Protein AF-A0A2V6K8R8-F1 (afdb_monomer_lite)

Radius of gyration: 19.53 Å; chains: 1; bounding box: 57×40×38 Å

Sequence (143 aa):
MRKVNTTKMAELTWSSPKGKFIGAGKEISEALGRKPESTDLNERQILTFRVTDQSGVSCLGGWKDVWRKFVVVEGHVPSGPPIYQVEGRALQINLSGDMCDAYDIIDGVLTGTEFRRERRIFGLGGGEVVGTVRGSLCSDERI

Foldseek 3Di:
DDDDDQVPFDKDWDADPVRPDIDIGGPVVVVVPDDPPDPPPVPPWDWDWDFDQAFFAALDDDPPRGWGFTDTPDTDLPADTKTWDDDDQKIKIWSHGHDNFWTWIWIFGDDPFKTKTWTKIAGPVGIDTPGMDIDGDDPDPPD

pLDDT: mean 84.02, std 11.05, range [41.5, 94.62]

Structure (mmCIF, N/CA/C/O backbone):
data_AF-A0A2V6K8R8-F1
#
_entry.id   AF-A0A2V6K8R8-F1
#
loop_
_atom_site.group_PDB
_atom_site.id
_atom_site.type_symbol
_atom_site.label_atom_id
_atom_site.label_alt_id
_atom_site.label_comp_id
_atom_site.label_asym_id
_atom_site.label_entity_id
_atom_site.label_seq_id
_atom_site.pdbx_PDB_ins_code
_atom_site.Cartn_x
_atom_site.Cartn_y
_atom_site.Cartn_z
_atom_site.occupancy
_atom_site.B_iso_or_equiv
_atom_site.auth_seq_id
_atom_site.auth_comp_id
_atom_site.auth_asym_id
_atom_site.auth_atom_id
_atom_site.pdbx_PDB_model_num
ATOM 1 N N . MET A 1 1 ? 5.144 -15.900 -1.834 1.00 58.41 1 MET A N 1
ATOM 2 C CA . MET A 1 1 ? 6.590 -15.592 -1.796 1.00 58.41 1 MET A CA 1
ATOM 3 C C . MET A 1 1 ? 7.347 -16.763 -2.424 1.00 58.41 1 MET A C 1
ATOM 5 O O . MET A 1 1 ? 7.013 -17.895 -2.093 1.00 58.41 1 MET A O 1
ATOM 9 N N . ARG A 1 2 ? 8.266 -16.533 -3.376 1.00 73.94 2 ARG A N 1
ATOM 10 C CA . ARG A 1 2 ? 9.105 -17.605 -3.954 1.00 73.94 2 ARG A CA 1
ATOM 11 C C . ARG A 1 2 ? 10.297 -17.852 -3.024 1.00 73.94 2 ARG A C 1
ATOM 13 O O . ARG A 1 2 ? 10.824 -16.898 -2.469 1.00 73.94 2 ARG A O 1
ATOM 20 N N . LYS A 1 3 ? 10.689 -19.112 -2.831 1.00 81.50 3 LYS A N 1
ATOM 21 C CA . LYS A 1 3 ? 11.885 -19.491 -2.061 1.00 81.50 3 LYS A CA 1
ATOM 22 C C . LYS A 1 3 ? 12.939 -20.023 -3.025 1.00 81.50 3 LYS A C 1
ATOM 24 O O . LYS A 1 3 ? 12.601 -20.814 -3.902 1.00 81.50 3 LYS A O 1
ATOM 29 N N . VAL A 1 4 ? 14.192 -19.614 -2.844 1.00 84.94 4 VAL A N 1
ATOM 30 C CA . VAL A 1 4 ? 15.337 -20.080 -3.641 1.00 84.94 4 VAL A CA 1
ATOM 31 C C . VAL A 1 4 ? 16.408 -20.653 -2.722 1.00 84.94 4 VAL A C 1
ATOM 33 O O . VAL A 1 4 ? 16.613 -20.159 -1.615 1.00 84.94 4 VAL A O 1
ATOM 36 N N . ASN A 1 5 ? 17.080 -21.716 -3.165 1.00 88.50 5 ASN A N 1
ATOM 37 C CA . ASN A 1 5 ? 18.206 -22.297 -2.443 1.00 88.50 5 ASN A CA 1
ATOM 38 C C . ASN A 1 5 ? 19.515 -21.784 -3.054 1.00 88.50 5 ASN A C 1
ATOM 40 O O . ASN A 1 5 ? 19.968 -22.296 -4.078 1.00 88.50 5 ASN A O 1
ATOM 44 N N . THR A 1 6 ? 20.135 -20.803 -2.401 1.00 86.31 6 THR A N 1
ATOM 45 C CA . THR A 1 6 ? 21.354 -20.133 -2.878 1.00 86.31 6 THR A CA 1
ATOM 46 C C . THR A 1 6 ? 22.553 -21.075 -3.004 1.00 86.31 6 THR A C 1
ATOM 48 O O . THR A 1 6 ? 23.421 -20.847 -3.847 1.00 86.31 6 THR A O 1
ATOM 51 N N . THR A 1 7 ? 22.588 -22.184 -2.257 1.00 89.69 7 THR A N 1
ATOM 52 C CA . THR A 1 7 ? 23.659 -23.194 -2.378 1.00 89.69 7 THR A CA 1
ATOM 53 C C . THR A 1 7 ? 23.635 -23.928 -3.717 1.00 89.69 7 THR A C 1
ATOM 55 O O . THR A 1 7 ? 24.684 -24.338 -4.198 1.00 89.69 7 THR A O 1
ATOM 58 N N . LYS A 1 8 ? 22.463 -24.040 -4.357 1.00 90.44 8 LYS A N 1
ATOM 59 C CA . LYS A 1 8 ? 22.287 -24.730 -5.647 1.00 90.44 8 LYS A CA 1
ATOM 60 C C . LYS A 1 8 ? 22.313 -23.789 -6.856 1.00 90.44 8 LYS A C 1
ATOM 62 O O . LYS A 1 8 ? 22.113 -24.239 -7.978 1.00 90.44 8 LYS A O 1
ATOM 67 N N . MET A 1 9 ? 22.513 -22.491 -6.636 1.00 89.12 9 MET A N 1
ATOM 68 C CA . MET A 1 9 ? 22.532 -21.498 -7.710 1.00 89.12 9 MET A CA 1
ATOM 69 C C . MET A 1 9 ? 23.917 -21.392 -8.341 1.00 89.12 9 MET A C 1
ATOM 71 O O . MET A 1 9 ? 24.916 -21.322 -7.619 1.00 89.12 9 MET A O 1
ATOM 75 N N . ALA A 1 10 ? 23.951 -21.330 -9.672 1.00 89.62 10 ALA A N 1
ATOM 76 C CA . ALA A 1 10 ? 25.161 -21.016 -10.417 1.00 89.62 10 ALA A CA 1
ATOM 77 C C . ALA A 1 10 ? 25.625 -19.589 -10.098 1.00 89.62 10 ALA A C 1
ATOM 79 O O . ALA A 1 10 ? 24.809 -18.684 -9.912 1.00 89.62 10 ALA A O 1
ATOM 80 N N . GLU A 1 11 ? 26.938 -19.419 -10.006 1.00 90.56 11 GLU A N 1
ATOM 81 C CA . GLU A 1 11 ? 27.569 -18.116 -9.851 1.00 90.56 11 GLU A CA 1
ATOM 82 C C . GLU A 1 11 ? 27.910 -17.575 -11.239 1.00 90.56 11 GLU A C 1
ATOM 84 O O . GLU A 1 11 ? 28.467 -18.287 -12.076 1.00 90.56 11 GLU A O 1
ATOM 89 N N . LEU A 1 12 ? 27.521 -16.333 -11.495 1.00 89.50 12 LEU A N 1
ATOM 90 C CA . LEU A 1 12 ? 27.797 -15.625 -12.730 1.00 89.50 12 LEU A CA 1
ATOM 91 C C . LEU A 1 12 ? 29.023 -14.754 -12.521 1.00 89.50 12 LEU A C 1
ATOM 93 O O . LEU A 1 12 ? 29.088 -13.952 -11.590 1.00 89.50 12 LEU A O 1
ATOM 97 N N . THR A 1 13 ? 30.007 -14.941 -13.392 1.00 90.19 13 THR A N 1
ATOM 98 C CA . THR A 1 13 ? 31.214 -14.129 -13.419 1.00 90.19 13 THR A CA 1
ATOM 99 C C . THR A 1 13 ? 31.070 -13.040 -14.467 1.00 90.19 13 THR A C 1
ATOM 101 O O . THR A 1 13 ? 30.548 -13.249 -15.562 1.00 90.19 13 THR A O 1
ATOM 104 N N . TRP A 1 14 ? 31.549 -11.854 -14.126 1.00 88.19 14 TRP A N 1
ATOM 105 C CA . TRP A 1 14 ? 31.575 -10.711 -15.016 1.00 88.19 14 TRP A CA 1
ATOM 106 C C . TRP A 1 14 ? 32.932 -10.027 -14.929 1.00 88.19 14 TRP A C 1
ATOM 108 O O . TRP A 1 14 ? 33.537 -9.920 -13.862 1.00 88.19 14 TRP A O 1
ATOM 118 N N . SER A 1 15 ? 33.395 -9.525 -16.067 1.00 92.62 15 SER A N 1
ATOM 119 C CA . SER A 1 15 ? 34.569 -8.671 -16.154 1.00 92.62 15 SER A CA 1
ATOM 120 C C . SER A 1 15 ? 34.208 -7.357 -16.826 1.00 92.62 15 SER A C 1
ATOM 122 O O . SER A 1 15 ? 33.519 -7.343 -17.848 1.00 92.62 15 SER A O 1
ATOM 124 N N . SER A 1 16 ? 34.737 -6.250 -16.304 1.00 89.31 16 SER A N 1
ATOM 125 C CA . SER A 1 16 ? 34.656 -4.954 -16.984 1.00 89.31 16 SER A CA 1
ATOM 126 C C . SER A 1 16 ? 35.208 -5.052 -18.418 1.00 89.31 16 SER A C 1
ATOM 128 O O . SER A 1 16 ? 36.119 -5.847 -18.652 1.00 89.31 16 SER A O 1
ATOM 130 N N . PRO A 1 17 ? 34.760 -4.210 -19.368 1.00 90.62 17 PRO A N 1
ATOM 131 C CA . PRO A 1 17 ? 35.194 -4.293 -20.769 1.00 90.62 17 PRO A CA 1
ATOM 132 C C . PRO A 1 17 ? 36.714 -4.225 -20.986 1.00 90.62 17 PRO A C 1
ATOM 134 O O . PRO A 1 17 ? 37.224 -4.755 -21.965 1.00 90.62 17 PRO A O 1
ATOM 137 N N . LYS A 1 18 ? 37.449 -3.575 -20.071 1.00 91.81 18 LYS A N 1
ATOM 138 C CA . LYS A 1 18 ? 38.922 -3.486 -20.094 1.00 91.81 18 LYS A CA 1
ATOM 139 C C . LYS A 1 18 ? 39.612 -4.473 -19.143 1.00 91.81 18 LYS A C 1
ATOM 141 O O . LYS A 1 18 ? 40.800 -4.331 -18.887 1.00 91.81 18 LYS A O 1
ATOM 146 N N . GLY A 1 19 ? 38.870 -5.404 -18.544 1.00 88.88 19 GLY A N 1
ATOM 147 C CA . GLY A 1 19 ? 39.390 -6.432 -17.637 1.00 88.88 19 GLY A CA 1
ATOM 148 C C . GLY A 1 19 ? 39.936 -5.926 -16.295 1.00 88.88 19 GLY A C 1
ATOM 149 O O . GLY A 1 19 ? 40.431 -6.725 -15.513 1.00 88.88 19 GLY A O 1
ATOM 150 N N . LYS A 1 20 ? 39.841 -4.623 -15.995 1.00 92.50 20 LYS A N 1
ATOM 151 C CA . LYS A 1 20 ? 40.357 -4.032 -14.746 1.00 92.50 20 LYS A CA 1
ATOM 152 C C . LYS A 1 20 ? 39.620 -4.540 -13.502 1.00 92.50 20 LYS A C 1
ATOM 154 O O . LYS A 1 20 ? 40.220 -4.656 -12.440 1.00 92.50 20 LYS A O 1
ATOM 159 N N . PHE A 1 21 ? 38.326 -4.810 -13.641 1.00 89.19 21 PHE A N 1
ATOM 160 C CA . PHE A 1 21 ? 37.472 -5.335 -12.581 1.00 89.19 21 PHE A CA 1
ATOM 161 C C . PHE A 1 21 ? 36.898 -6.688 -12.983 1.00 89.19 21 PHE A C 1
ATOM 163 O O . PHE A 1 21 ? 36.457 -6.849 -14.124 1.00 89.19 21 PHE A O 1
ATOM 170 N N . ILE A 1 22 ? 36.892 -7.618 -12.031 1.00 90.81 22 ILE A N 1
ATOM 171 C CA . ILE A 1 22 ? 36.277 -8.940 -12.130 1.00 90.81 22 ILE A CA 1
ATOM 172 C C . ILE A 1 22 ? 35.389 -9.105 -10.898 1.00 90.81 22 ILE A C 1
ATOM 174 O O . ILE A 1 22 ? 35.803 -8.766 -9.789 1.00 90.81 22 ILE A O 1
ATOM 178 N N . GLY A 1 23 ? 34.171 -9.591 -11.102 1.00 89.12 23 GLY A N 1
ATOM 179 C CA . GLY A 1 23 ? 33.211 -9.893 -10.050 1.00 89.12 23 GLY A CA 1
ATOM 180 C C . GLY A 1 23 ? 32.550 -11.241 -10.298 1.00 89.12 23 GLY A C 1
ATOM 181 O O . GLY A 1 23 ? 32.474 -11.707 -11.435 1.00 89.12 23 GLY A O 1
ATOM 182 N N . ALA A 1 24 ? 32.083 -11.862 -9.224 1.00 91.06 24 ALA A N 1
ATOM 183 C CA . ALA A 1 24 ? 31.290 -13.077 -9.262 1.00 91.06 24 ALA A CA 1
ATOM 184 C C . ALA A 1 24 ? 30.112 -12.907 -8.297 1.00 91.06 24 ALA A C 1
ATOM 186 O O . ALA A 1 24 ? 30.268 -12.306 -7.230 1.00 91.06 24 ALA A O 1
ATOM 187 N N . GLY A 1 25 ? 28.927 -13.355 -8.701 1.00 88.69 25 GLY A N 1
ATOM 188 C CA . GLY A 1 25 ? 27.718 -13.197 -7.905 1.00 88.69 25 GLY A CA 1
ATOM 189 C C . GLY A 1 25 ? 26.637 -14.205 -8.264 1.00 88.69 25 GLY A C 1
ATOM 190 O O . GLY A 1 25 ? 26.628 -14.796 -9.340 1.00 88.69 25 GLY A O 1
ATOM 191 N N . LYS A 1 26 ? 25.706 -14.424 -7.336 1.00 91.31 26 LYS A N 1
ATOM 192 C CA . LYS A 1 26 ? 24.498 -15.221 -7.573 1.00 91.31 26 LYS A CA 1
ATOM 193 C C . LYS A 1 26 ? 23.335 -14.262 -7.797 1.00 91.31 26 LYS A C 1
ATOM 195 O O . LYS A 1 26 ? 23.030 -13.460 -6.919 1.00 91.31 26 LYS A O 1
ATOM 200 N N . GLU A 1 27 ? 22.656 -14.397 -8.927 1.00 88.81 27 GLU A N 1
ATOM 201 C CA . GLU A 1 27 ? 21.520 -13.553 -9.329 1.00 88.81 27 GLU A CA 1
ATOM 202 C C . GLU A 1 27 ? 20.234 -13.954 -8.577 1.00 88.81 27 GLU A C 1
ATOM 204 O O . GLU A 1 27 ? 19.311 -14.584 -9.105 1.00 88.81 27 GLU A O 1
ATOM 209 N N . ILE A 1 28 ? 20.217 -13.684 -7.264 1.00 87.25 28 ILE A N 1
ATOM 210 C CA . ILE A 1 28 ? 19.145 -14.083 -6.333 1.00 87.25 28 ILE A CA 1
ATOM 211 C C . ILE A 1 28 ? 17.821 -13.405 -6.700 1.00 87.25 28 ILE A C 1
ATOM 213 O O . ILE A 1 28 ? 16.767 -14.041 -6.637 1.00 87.25 28 ILE A O 1
ATOM 217 N N . SER A 1 29 ? 17.862 -12.140 -7.109 1.00 81.25 29 SER A N 1
ATOM 218 C CA . SER A 1 29 ? 16.673 -11.351 -7.434 1.00 81.25 29 SER A CA 1
ATOM 219 C C . SER A 1 29 ? 15.925 -11.915 -8.649 1.00 81.25 29 SER A C 1
ATOM 221 O O . SER A 1 29 ? 14.702 -12.065 -8.614 1.00 81.25 29 SER A O 1
ATOM 223 N N . GLU A 1 30 ? 16.647 -12.302 -9.697 1.00 85.50 30 GLU A N 1
ATOM 224 C CA . GLU A 1 30 ? 16.144 -12.930 -10.921 1.00 85.50 30 GLU A CA 1
ATOM 225 C C . GLU A 1 30 ? 15.559 -14.308 -10.617 1.00 85.50 30 GLU A C 1
ATOM 227 O O . GLU A 1 30 ? 14.442 -14.623 -11.032 1.00 85.50 30 GLU A O 1
ATOM 232 N N . ALA A 1 31 ? 16.256 -15.110 -9.805 1.00 84.12 31 ALA A N 1
ATOM 233 C CA . ALA A 1 31 ? 15.754 -16.408 -9.356 1.00 84.12 31 ALA A CA 1
ATOM 234 C C . ALA A 1 31 ? 14.465 -16.281 -8.519 1.00 84.12 31 ALA A C 1
ATOM 236 O O . ALA A 1 31 ? 13.578 -17.139 -8.578 1.00 84.12 31 ALA A O 1
ATOM 237 N N . LEU A 1 32 ? 14.315 -15.183 -7.772 1.00 82.62 32 LEU A N 1
ATOM 238 C CA . LEU A 1 32 ? 13.083 -14.824 -7.064 1.00 82.62 32 LEU A CA 1
ATOM 239 C C . LEU A 1 32 ? 11.995 -14.244 -7.989 1.00 82.62 32 LEU A C 1
ATOM 241 O O . LEU A 1 32 ? 10.840 -14.105 -7.572 1.00 82.62 32 LEU A O 1
ATOM 245 N N . GLY A 1 33 ? 12.310 -14.009 -9.264 1.00 75.75 33 GLY A N 1
ATOM 246 C CA . GLY A 1 33 ? 11.380 -13.609 -10.316 1.00 75.75 33 GLY A CA 1
ATOM 247 C C . GLY A 1 33 ? 11.450 -12.141 -10.727 1.00 75.75 33 GLY A C 1
ATOM 248 O O . GLY A 1 33 ? 10.483 -11.678 -11.331 1.00 75.75 33 GLY A O 1
ATOM 249 N N . ARG A 1 34 ? 12.530 -11.416 -10.397 1.00 77.25 34 ARG A N 1
ATOM 250 C CA . ARG A 1 34 ? 12.832 -10.105 -10.995 1.00 77.25 34 ARG A CA 1
ATOM 251 C C . ARG A 1 34 ? 13.095 -10.288 -12.489 1.00 77.25 34 ARG A C 1
ATOM 253 O O . ARG A 1 34 ? 13.822 -11.202 -12.870 1.00 77.25 34 ARG A O 1
ATOM 260 N N . LYS A 1 35 ? 12.539 -9.413 -13.322 1.00 77.50 35 LYS A N 1
ATOM 261 C CA . LYS A 1 35 ? 12.946 -9.291 -14.724 1.00 77.50 35 LYS A CA 1
ATOM 262 C C . LYS A 1 35 ? 14.133 -8.327 -14.799 1.00 77.50 35 LYS A C 1
ATOM 264 O O . LYS A 1 35 ? 13.969 -7.168 -14.411 1.00 77.50 35 LYS A O 1
ATOM 269 N N . PRO A 1 36 ? 15.333 -8.780 -15.190 1.00 74.00 36 PRO A N 1
ATOM 270 C CA . PRO A 1 36 ? 16.538 -7.974 -15.062 1.00 74.00 36 PRO A CA 1
ATOM 271 C C . PRO A 1 36 ? 16.537 -6.695 -15.899 1.00 74.00 36 PRO A C 1
ATOM 273 O O . PRO A 1 36 ? 17.067 -5.676 -15.455 1.00 74.00 36 PRO A O 1
ATOM 276 N N . GLU A 1 37 ? 15.898 -6.759 -17.061 1.00 79.75 37 GLU A N 1
ATOM 277 C CA . GLU A 1 37 ? 15.715 -5.690 -18.039 1.00 79.75 37 GLU A CA 1
ATOM 278 C C . GLU A 1 37 ? 14.573 -4.725 -17.706 1.00 79.75 37 GLU A C 1
ATOM 280 O O . GLU A 1 37 ? 14.404 -3.710 -18.380 1.00 79.75 37 GLU A O 1
ATOM 285 N N . SER A 1 38 ? 13.773 -5.035 -16.686 1.00 70.69 38 SER A N 1
ATOM 286 C CA . SER A 1 38 ? 12.636 -4.204 -16.332 1.00 70.69 38 SER A CA 1
ATOM 287 C C . SER A 1 38 ? 13.079 -2.951 -15.592 1.00 70.69 38 SER A C 1
ATOM 289 O O . SER A 1 38 ? 13.708 -3.011 -14.533 1.00 70.69 38 SER A O 1
ATOM 291 N N . THR A 1 39 ? 12.710 -1.806 -16.153 1.00 64.75 39 THR A N 1
ATOM 292 C CA . THR A 1 39 ? 12.805 -0.491 -15.511 1.00 64.75 39 THR A CA 1
ATOM 293 C C . THR A 1 39 ? 11.487 -0.083 -14.857 1.00 64.75 39 THR A C 1
ATOM 295 O O . THR A 1 39 ? 11.361 1.047 -14.388 1.00 64.75 39 THR A O 1
ATOM 298 N N . ASP A 1 40 ? 10.484 -0.967 -14.860 1.00 62.09 40 ASP A N 1
ATOM 299 C CA . ASP A 1 40 ? 9.195 -0.698 -14.245 1.00 62.09 40 ASP A CA 1
ATOM 300 C C . ASP A 1 40 ? 9.326 -0.809 -12.723 1.00 62.09 40 ASP A C 1
ATOM 302 O O . ASP A 1 40 ? 9.387 -1.897 -12.146 1.00 62.09 40 ASP A O 1
ATOM 306 N N . LEU A 1 41 ? 9.354 0.349 -12.062 1.00 56.97 41 LEU A N 1
ATOM 307 C CA . LEU A 1 41 ? 9.385 0.454 -10.603 1.00 56.97 41 LEU A CA 1
ATOM 308 C C . LEU A 1 41 ? 8.183 -0.247 -9.941 1.00 56.97 41 LEU A C 1
ATOM 310 O O . LEU A 1 41 ? 8.246 -0.583 -8.757 1.00 56.97 41 LEU A O 1
ATOM 314 N N . ASN A 1 42 ? 7.110 -0.512 -10.692 1.00 59.09 42 ASN A N 1
ATOM 315 C CA . ASN A 1 42 ? 5.915 -1.193 -10.204 1.00 59.09 42 ASN A CA 1
ATOM 316 C C . ASN A 1 42 ? 6.020 -2.729 -10.232 1.00 59.09 42 ASN A C 1
ATOM 318 O O . ASN A 1 42 ? 5.159 -3.396 -9.654 1.00 59.09 42 ASN A O 1
ATOM 322 N N . GLU A 1 43 ? 7.058 -3.329 -10.836 1.00 60.50 43 GLU A N 1
ATOM 323 C CA . GLU A 1 43 ? 7.119 -4.789 -11.040 1.00 60.50 43 GLU A CA 1
ATOM 324 C C . GLU A 1 43 ? 7.345 -5.640 -9.773 1.00 60.50 43 GLU A C 1
ATOM 326 O O . GLU A 1 43 ? 7.290 -6.871 -9.850 1.00 60.50 43 GLU A O 1
ATOM 331 N N . ARG A 1 44 ? 7.506 -5.012 -8.599 1.00 61.44 44 ARG A N 1
ATOM 332 C CA . ARG A 1 44 ? 6.980 -5.446 -7.282 1.00 61.44 44 ARG A CA 1
ATOM 333 C C . ARG A 1 44 ? 7.592 -4.577 -6.197 1.00 61.44 44 ARG A C 1
ATOM 335 O O . ARG A 1 44 ? 8.660 -4.878 -5.668 1.00 61.44 44 ARG A O 1
ATOM 342 N N . GLN A 1 45 ? 6.874 -3.534 -5.823 1.00 72.12 45 GLN A N 1
ATOM 343 C CA . GLN A 1 45 ? 7.204 -2.793 -4.624 1.00 72.12 45 GLN A CA 1
ATOM 344 C C . GLN A 1 45 ? 6.693 -3.554 -3.396 1.00 72.12 45 GLN A C 1
ATOM 346 O O . GLN A 1 45 ? 5.504 -3.861 -3.295 1.00 72.12 45 GLN A O 1
ATOM 351 N N . ILE A 1 46 ? 7.597 -3.891 -2.476 1.00 83.81 46 ILE A N 1
ATOM 352 C CA . ILE A 1 46 ? 7.226 -4.365 -1.141 1.00 83.81 46 ILE A CA 1
ATOM 353 C C . ILE A 1 46 ? 7.141 -3.134 -0.244 1.00 83.81 46 ILE A C 1
ATOM 355 O O . ILE A 1 46 ? 8.060 -2.318 -0.221 1.00 83.81 46 ILE A O 1
ATOM 359 N N . LEU A 1 47 ? 6.020 -3.002 0.463 1.00 87.62 47 LEU A N 1
ATOM 360 C CA . LEU A 1 47 ? 5.819 -1.987 1.487 1.00 87.62 47 LEU A CA 1
ATOM 361 C C . LEU A 1 47 ? 5.619 -2.699 2.819 1.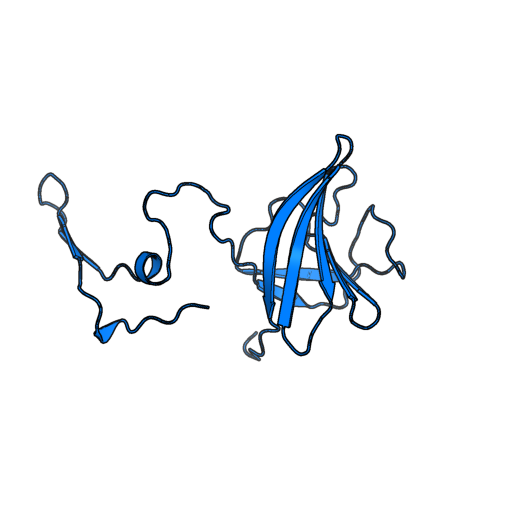00 87.62 47 LEU A C 1
ATOM 363 O O . LEU A 1 47 ? 4.721 -3.536 2.947 1.00 87.62 47 LEU A O 1
ATOM 367 N N . THR A 1 48 ? 6.447 -2.353 3.798 1.00 90.25 48 THR A N 1
ATOM 368 C CA . THR A 1 48 ? 6.309 -2.834 5.172 1.00 90.25 48 THR A CA 1
ATOM 369 C C . THR A 1 48 ? 5.884 -1.663 6.036 1.00 90.25 48 THR A C 1
ATOM 371 O O . THR A 1 48 ? 6.553 -0.629 6.072 1.00 90.25 48 THR A O 1
ATOM 374 N N . PHE A 1 49 ? 4.776 -1.830 6.753 1.00 91.88 49 PHE A N 1
ATOM 375 C CA . PHE A 1 49 ? 4.239 -0.815 7.646 1.00 91.88 49 PHE A CA 1
ATOM 376 C C . PHE A 1 49 ? 4.228 -1.310 9.085 1.00 91.88 49 PHE A C 1
ATOM 378 O O . PHE A 1 49 ? 3.877 -2.458 9.357 1.00 91.88 49 PHE A O 1
ATOM 385 N N . ARG A 1 50 ? 4.518 -0.404 10.015 1.00 93.00 50 ARG A N 1
ATOM 386 C CA . ARG A 1 50 ? 4.135 -0.555 11.414 1.00 93.00 50 ARG A CA 1
ATOM 387 C C . ARG A 1 50 ? 2.725 0.001 11.598 1.00 93.00 50 ARG A C 1
ATOM 389 O O . ARG A 1 50 ? 2.449 1.149 11.243 1.00 93.00 50 ARG A O 1
ATOM 396 N N . VAL A 1 51 ? 1.855 -0.824 12.174 1.00 90.25 51 VAL A N 1
ATOM 397 C CA . VAL A 1 51 ? 0.492 -0.455 12.571 1.00 90.25 51 VAL A CA 1
ATOM 398 C C . VAL A 1 51 ? 0.558 0.473 13.784 1.00 90.25 51 VAL A C 1
ATOM 400 O O . VAL A 1 51 ? 1.302 0.200 14.724 1.00 90.25 51 VAL A O 1
ATOM 403 N N . THR A 1 52 ? -0.205 1.565 13.771 1.00 92.38 52 THR A N 1
ATOM 404 C CA . THR A 1 52 ? -0.297 2.486 14.915 1.00 92.38 52 THR A CA 1
ATOM 405 C C . THR A 1 52 ? -1.745 2.866 15.197 1.00 92.38 52 THR A C 1
ATOM 407 O O . THR A 1 52 ? -2.593 2.777 14.308 1.00 92.38 52 THR A O 1
ATOM 410 N N . ASP A 1 53 ? -2.008 3.347 16.412 1.00 90.81 53 ASP A N 1
ATOM 411 C CA . ASP A 1 53 ? -3.298 3.933 16.797 1.00 90.81 53 ASP A CA 1
ATOM 412 C C . ASP A 1 53 ? -3.317 5.469 16.709 1.00 90.81 53 ASP A C 1
ATOM 414 O O . ASP A 1 53 ? -4.263 6.113 17.156 1.00 90.81 53 ASP A O 1
ATOM 418 N N . GLN A 1 54 ? -2.287 6.084 16.119 1.00 92.62 54 GLN A N 1
ATOM 419 C CA . GLN A 1 54 ? -2.259 7.532 15.925 1.00 92.62 54 GLN A CA 1
ATOM 420 C C . GLN A 1 54 ? -3.247 7.946 14.837 1.00 92.62 54 GLN A C 1
ATOM 422 O O . GLN A 1 54 ? -3.249 7.356 13.757 1.00 92.62 54 GLN A O 1
ATOM 427 N N . SER A 1 55 ? -4.021 9.005 15.075 1.00 91.06 55 SER A N 1
ATOM 428 C CA . SER A 1 55 ? -4.946 9.546 14.078 1.00 91.06 55 SER A CA 1
ATOM 429 C C . SER A 1 55 ? -4.218 9.974 12.801 1.00 91.06 55 SER A C 1
ATOM 431 O O . SER A 1 55 ? -3.201 10.674 12.843 1.00 91.06 55 SER A O 1
ATOM 433 N N . GLY A 1 56 ? -4.751 9.541 11.664 1.00 90.25 56 GLY A N 1
ATOM 434 C CA . GLY A 1 56 ? -4.378 9.966 10.322 1.00 90.25 56 GLY A CA 1
ATOM 435 C C . GLY A 1 56 ? -5.300 11.072 9.813 1.00 90.25 56 GLY A C 1
ATOM 436 O O . GLY A 1 56 ? -6.394 11.275 10.335 1.00 90.25 56 GLY A O 1
ATOM 437 N N . VAL A 1 57 ? -4.846 11.786 8.785 1.00 87.62 57 VAL A N 1
ATOM 438 C CA . VAL A 1 57 ? -5.641 12.793 8.073 1.00 87.62 57 VAL A CA 1
ATOM 439 C C . VAL A 1 57 ? -6.043 12.197 6.736 1.00 87.62 57 VAL A C 1
ATOM 441 O O . VAL A 1 57 ? -5.177 11.664 6.050 1.00 87.62 57 VAL A O 1
ATOM 444 N N . SER A 1 58 ? -7.323 12.294 6.378 1.00 88.19 58 SER A N 1
ATOM 445 C CA . SER A 1 58 ? -7.780 12.023 5.018 1.00 88.19 58 SER A CA 1
ATOM 446 C C . SER A 1 58 ? -8.888 12.957 4.590 1.00 88.19 58 SER A C 1
ATOM 448 O O . SER A 1 58 ? -9.722 13.345 5.406 1.00 88.19 58 SER A O 1
ATOM 450 N N . CYS A 1 59 ? -8.914 13.265 3.296 1.00 88.69 59 CYS A N 1
ATOM 451 C CA . CYS A 1 59 ? -10.027 13.967 2.669 1.00 88.69 59 CYS A CA 1
ATOM 452 C C . CYS A 1 59 ? -11.164 13.003 2.273 1.00 88.69 59 CYS A C 1
ATOM 454 O O . CYS A 1 59 ? -12.271 13.452 1.979 1.00 88.69 59 CYS A O 1
ATOM 456 N N . LEU A 1 60 ? -10.921 11.683 2.298 1.00 84.44 60 LEU A N 1
ATOM 457 C CA . LEU A 1 60 ? -11.973 10.676 2.160 1.00 84.44 60 LEU A CA 1
ATOM 458 C C . LEU A 1 60 ? -12.730 10.511 3.477 1.00 84.44 60 LEU A C 1
ATOM 460 O O . LEU A 1 60 ? -12.130 10.267 4.529 1.00 84.44 60 LEU A O 1
ATOM 464 N N . GLY A 1 61 ? -14.061 10.557 3.393 1.00 72.81 61 GLY A N 1
ATOM 465 C CA . GLY A 1 61 ? -14.930 10.134 4.487 1.00 72.81 61 GLY A CA 1
ATOM 466 C C . GLY A 1 61 ? -14.651 8.673 4.843 1.00 72.81 61 GLY A C 1
ATOM 467 O O . GLY A 1 61 ? -14.661 7.802 3.970 1.00 72.81 61 GLY A O 1
ATOM 468 N N . GLY A 1 62 ? -14.350 8.411 6.115 1.00 65.44 62 GLY A N 1
ATOM 469 C CA . GLY A 1 62 ? -14.172 7.052 6.616 1.00 65.44 62 GLY A CA 1
ATOM 470 C C . GLY A 1 62 ? -15.512 6.330 6.782 1.00 65.44 62 GLY A C 1
ATOM 471 O O . GLY A 1 62 ? -16.574 6.939 6.710 1.00 65.44 62 GLY A O 1
ATOM 472 N N . TRP A 1 63 ? -15.477 5.026 7.063 1.00 61.59 63 TRP A N 1
ATOM 473 C CA . TRP A 1 63 ? -16.684 4.298 7.487 1.00 61.59 63 TRP A CA 1
ATOM 474 C C . TRP A 1 63 ? -17.061 4.609 8.946 1.00 61.59 63 TRP A C 1
ATOM 476 O O . TRP A 1 63 ? -18.228 4.533 9.321 1.00 61.59 63 TRP A O 1
ATOM 486 N N . LYS A 1 64 ? -16.067 4.992 9.767 1.00 57.94 64 LYS A N 1
ATOM 487 C CA . LYS A 1 64 ? -16.208 5.378 11.186 1.00 57.94 64 LYS A CA 1
ATOM 488 C C . LYS A 1 64 ? -15.341 6.582 11.598 1.00 57.94 64 LYS A C 1
ATOM 490 O O . LYS A 1 64 ? -14.937 6.686 12.751 1.00 57.94 64 LYS A O 1
ATOM 495 N N . ASP A 1 65 ? -15.021 7.466 10.656 1.00 60.66 65 ASP A N 1
ATOM 496 C CA . ASP A 1 65 ? -14.328 8.753 10.878 1.00 60.66 65 ASP A CA 1
ATOM 497 C C . ASP A 1 65 ? -12.926 8.728 11.518 1.00 60.66 65 ASP A C 1
ATOM 499 O O . ASP A 1 65 ? -12.359 9.789 11.776 1.00 60.66 65 ASP A O 1
ATOM 503 N N . VAL A 1 66 ? -12.303 7.563 11.740 1.00 78.62 66 VAL A N 1
ATOM 504 C CA . VAL A 1 66 ? -10.941 7.510 12.300 1.00 78.62 66 VAL A CA 1
ATOM 505 C C . VAL A 1 66 ? -10.006 6.720 11.404 1.00 78.62 66 VAL A C 1
ATOM 507 O O . VAL A 1 66 ? -9.775 5.521 11.580 1.00 78.62 66 VAL A O 1
ATOM 510 N N . TRP A 1 67 ? -9.418 7.447 10.463 1.00 90.88 67 TRP A N 1
ATOM 511 C CA . TRP A 1 67 ? -8.184 7.036 9.820 1.00 90.88 67 TRP A CA 1
ATOM 512 C C . TRP A 1 67 ? -7.061 6.974 10.853 1.00 90.88 67 TRP A C 1
ATOM 514 O O . TRP A 1 67 ? -6.948 7.845 11.718 1.00 90.88 67 TRP A O 1
ATOM 524 N N . ARG A 1 68 ? -6.208 5.958 10.757 1.00 93.56 68 ARG A N 1
ATOM 525 C CA . ARG A 1 68 ? -5.023 5.784 11.601 1.00 93.56 68 ARG A CA 1
ATOM 526 C C . ARG A 1 68 ? -3.773 5.736 10.746 1.00 93.56 68 ARG A C 1
ATOM 528 O O . ARG A 1 68 ? -3.826 5.306 9.600 1.00 93.56 68 ARG A O 1
ATOM 535 N N . LYS A 1 69 ? -2.640 6.165 11.287 1.00 93.88 69 LYS A N 1
ATOM 536 C CA . LYS A 1 69 ? -1.370 6.199 10.561 1.00 93.88 69 LYS A CA 1
ATOM 537 C C . LYS A 1 69 ? -0.750 4.815 10.451 1.00 93.88 69 LYS A C 1
ATOM 539 O O . LYS A 1 69 ? -0.663 4.073 11.433 1.00 93.88 69 LYS A O 1
ATOM 544 N N . PHE A 1 70 ? -0.214 4.527 9.277 1.00 94.12 70 PHE A N 1
ATOM 545 C CA . PHE A 1 70 ? 0.898 3.604 9.148 1.00 94.12 70 PHE A CA 1
ATOM 546 C C . PHE A 1 70 ? 2.215 4.367 9.258 1.00 94.12 70 PHE A C 1
ATOM 548 O O . PHE A 1 70 ? 2.344 5.493 8.782 1.00 94.12 70 PHE A O 1
ATOM 555 N N . VAL A 1 71 ? 3.216 3.731 9.863 1.00 91.88 71 VAL A N 1
ATOM 556 C CA . VAL A 1 71 ? 4.609 4.181 9.765 1.00 91.88 71 VAL A CA 1
ATOM 557 C C . VAL A 1 71 ? 5.314 3.276 8.769 1.00 91.88 71 VAL A C 1
ATOM 559 O O . VAL A 1 71 ? 5.324 2.059 8.943 1.00 91.88 71 VAL A O 1
ATOM 562 N N . VAL A 1 72 ? 5.888 3.860 7.719 1.00 91.25 72 VAL A N 1
ATOM 563 C CA . VAL A 1 72 ? 6.673 3.114 6.728 1.00 91.25 72 VAL A CA 1
ATOM 564 C C . VAL A 1 72 ? 7.946 2.605 7.398 1.00 91.25 72 VAL A C 1
ATOM 566 O O . VAL A 1 72 ? 8.731 3.391 7.921 1.00 91.25 72 VAL A O 1
ATOM 569 N N . VAL A 1 73 ? 8.127 1.288 7.402 1.00 90.94 73 VAL A N 1
ATOM 570 C CA . VAL A 1 73 ? 9.341 0.612 7.881 1.00 90.94 73 VAL A CA 1
ATOM 571 C C . VAL A 1 73 ? 10.266 0.312 6.705 1.00 90.94 73 VAL A C 1
ATOM 573 O O . VAL A 1 73 ? 11.473 0.503 6.806 1.00 90.94 73 VAL A O 1
ATOM 576 N N . GLU A 1 74 ? 9.699 -0.128 5.581 1.00 86.44 74 GLU A N 1
ATOM 577 C CA . GLU A 1 74 ? 10.439 -0.474 4.368 1.00 86.44 74 GLU A CA 1
ATOM 578 C C . GLU A 1 74 ? 9.616 -0.125 3.124 1.00 86.44 74 GLU A C 1
ATOM 580 O O . GLU A 1 74 ? 8.386 -0.236 3.125 1.00 86.44 74 GLU A O 1
ATOM 585 N N . GLY A 1 75 ? 10.309 0.258 2.053 1.00 84.50 75 GLY A N 1
ATOM 586 C CA . GLY A 1 75 ? 9.710 0.634 0.779 1.00 84.50 75 GLY A CA 1
ATOM 587 C C . GLY A 1 75 ? 9.466 2.137 0.657 1.00 84.50 75 GLY A C 1
ATOM 588 O O . GLY A 1 75 ? 9.936 2.934 1.468 1.00 84.50 75 GLY A O 1
ATOM 589 N N . HIS A 1 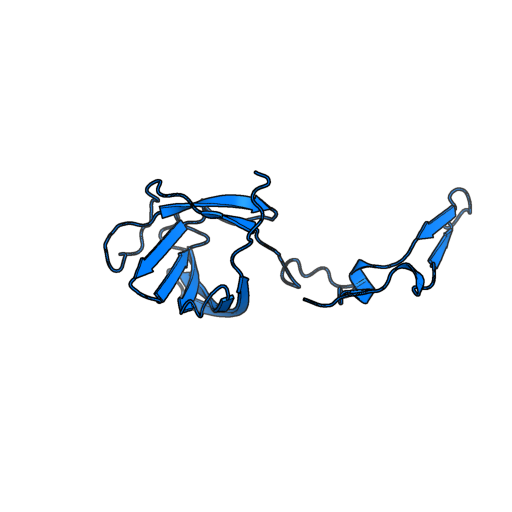76 ? 8.767 2.538 -0.403 1.00 84.44 76 HIS A N 1
ATOM 590 C CA . HIS A 1 76 ? 8.547 3.945 -0.725 1.00 84.44 76 HIS A CA 1
ATOM 591 C C . HIS A 1 76 ? 7.072 4.204 -1.021 1.00 84.44 76 HIS A C 1
ATOM 593 O O . HIS A 1 76 ? 6.489 3.596 -1.911 1.00 84.44 76 HIS A O 1
ATOM 599 N N . VAL A 1 77 ? 6.467 5.126 -0.285 1.00 85.19 77 VAL A N 1
ATOM 600 C CA . VAL A 1 77 ? 5.108 5.581 -0.568 1.00 85.19 77 VAL A CA 1
ATOM 601 C C . VAL A 1 77 ? 5.219 6.870 -1.386 1.00 85.19 77 VAL A C 1
ATOM 603 O O . VAL A 1 77 ? 5.89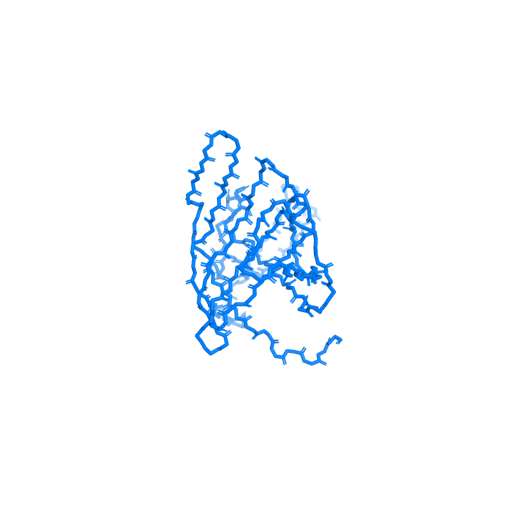3 7.796 -0.931 1.00 85.19 77 VAL A 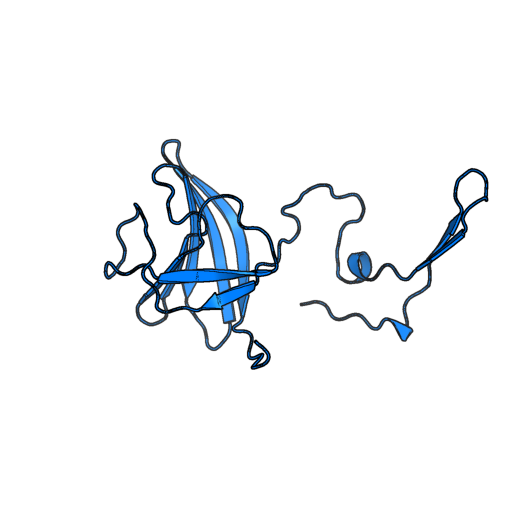O 1
ATOM 606 N N . PRO A 1 78 ? 4.632 6.930 -2.594 1.00 73.00 78 PRO A N 1
ATOM 607 C CA . PRO A 1 78 ? 4.908 8.007 -3.544 1.00 73.00 78 PRO A CA 1
ATOM 608 C C . PRO A 1 78 ? 4.292 9.352 -3.153 1.00 73.00 78 PRO A C 1
ATOM 610 O O . PRO A 1 78 ? 4.758 10.396 -3.604 1.00 73.00 78 PRO A O 1
ATOM 613 N N . SER A 1 79 ? 3.226 9.363 -2.356 1.00 81.06 79 SER A N 1
ATOM 614 C CA . SER A 1 79 ? 2.507 10.592 -2.020 1.00 81.06 79 SER A CA 1
ATOM 615 C C . SER A 1 79 ? 1.879 10.450 -0.649 1.00 81.06 79 SER A C 1
ATOM 617 O O . SER A 1 79 ? 1.161 9.489 -0.441 1.00 81.06 79 SER A O 1
ATOM 619 N N . GLY A 1 80 ? 2.140 11.391 0.257 1.00 83.44 80 GLY A N 1
ATOM 620 C CA . GLY A 1 80 ? 1.490 11.456 1.565 1.00 83.44 80 GLY A CA 1
ATOM 621 C C . GLY A 1 80 ? 1.872 10.362 2.575 1.00 83.44 80 GLY A C 1
ATOM 622 O O . GLY A 1 80 ? 2.544 9.379 2.248 1.00 83.44 80 GLY A O 1
ATOM 623 N N . PRO A 1 81 ? 1.466 10.520 3.848 1.00 90.50 81 PRO A N 1
ATOM 624 C CA . PRO A 1 81 ? 1.584 9.471 4.840 1.00 90.50 81 PRO A CA 1
ATOM 625 C C . PRO A 1 81 ? 0.525 8.388 4.575 1.00 90.50 81 PRO A C 1
ATOM 627 O O . PRO A 1 81 ? -0.657 8.710 4.417 1.00 90.50 81 PRO A O 1
ATOM 630 N N . PRO A 1 82 ? 0.904 7.100 4.585 1.00 94.62 82 PRO A N 1
ATOM 631 C CA . PRO A 1 82 ? -0.061 6.024 4.466 1.00 94.62 82 PRO A CA 1
ATOM 632 C C . PRO A 1 82 ? -0.929 5.952 5.725 1.00 94.62 82 PRO A C 1
ATOM 634 O O . PRO A 1 82 ? -0.452 6.061 6.860 1.00 94.62 82 PRO A O 1
ATOM 637 N N . ILE A 1 83 ? -2.216 5.727 5.524 1.00 94.06 83 ILE A N 1
ATOM 638 C CA . ILE A 1 83 ? -3.215 5.618 6.582 1.00 94.06 83 ILE A CA 1
ATOM 639 C C . ILE A 1 83 ? -4.120 4.417 6.325 1.00 94.06 83 ILE A C 1
ATOM 641 O O . ILE A 1 83 ? -4.199 3.896 5.212 1.00 94.06 83 ILE A O 1
ATOM 645 N N . TYR A 1 84 ? -4.827 3.975 7.355 1.00 92.94 84 TYR A N 1
ATOM 646 C CA . TYR A 1 84 ? -5.748 2.858 7.256 1.00 92.94 84 TYR A CA 1
ATOM 647 C C . TYR A 1 84 ? -6.974 3.034 8.139 1.00 92.94 84 TYR A C 1
ATOM 649 O O . TYR A 1 84 ? -6.955 3.770 9.126 1.00 92.94 84 TYR A O 1
ATOM 657 N N . GLN A 1 85 ? -8.029 2.310 7.792 1.00 90.81 85 GLN A N 1
ATOM 658 C CA . GLN A 1 85 ? -9.190 2.104 8.643 1.00 90.81 85 GLN A CA 1
ATOM 659 C C . GLN A 1 85 ? -9.642 0.645 8.575 1.00 90.81 85 GLN A C 1
ATOM 661 O O . GLN A 1 85 ? -9.454 -0.039 7.566 1.00 90.81 85 GLN A O 1
ATOM 666 N N . VAL A 1 86 ? -10.224 0.164 9.673 1.00 87.81 86 VAL A N 1
ATOM 667 C CA . VAL A 1 86 ? -10.729 -1.206 9.795 1.00 87.81 86 VAL A CA 1
ATOM 668 C C . VAL A 1 86 ? -12.156 -1.172 10.319 1.00 87.81 86 VAL A C 1
ATOM 670 O O . VAL A 1 86 ? -12.426 -0.549 11.346 1.00 87.81 86 VAL A O 1
ATOM 673 N N . GLU A 1 87 ? -13.050 -1.899 9.655 1.00 87.25 87 GLU A N 1
ATOM 674 C CA . GLU A 1 87 ? -14.407 -2.162 10.130 1.00 87.25 87 GLU A CA 1
ATOM 675 C C . GLU A 1 87 ? -14.721 -3.659 10.049 1.00 87.25 87 GLU A C 1
ATOM 677 O O . GLU A 1 87 ? -14.843 -4.252 8.975 1.00 87.25 87 GLU A O 1
ATOM 682 N N . GLY A 1 88 ? -14.832 -4.308 11.210 1.00 87.94 88 GLY A N 1
ATOM 683 C CA . GLY A 1 88 ? -14.975 -5.760 11.279 1.00 87.94 88 GLY A CA 1
ATOM 684 C C . GLY A 1 88 ? -13.776 -6.456 10.633 1.00 87.94 88 GLY A C 1
ATOM 685 O O . GLY A 1 88 ? -12.667 -6.401 11.155 1.00 87.94 88 GLY A O 1
ATOM 686 N N . ARG A 1 89 ? -13.998 -7.117 9.492 1.00 88.06 89 ARG A N 1
ATOM 687 C CA . ARG A 1 89 ? -12.920 -7.727 8.691 1.00 88.06 89 ARG A CA 1
ATOM 688 C C . ARG A 1 89 ? -12.484 -6.865 7.517 1.00 88.06 89 ARG A C 1
ATOM 690 O O . ARG A 1 89 ? -11.538 -7.239 6.833 1.00 88.06 89 ARG A O 1
ATOM 697 N N . ALA A 1 90 ? -13.185 -5.778 7.234 1.00 87.94 90 ALA A N 1
ATOM 698 C CA . ALA A 1 90 ? -12.868 -4.930 6.110 1.00 87.94 90 ALA A CA 1
ATOM 699 C C . ALA A 1 90 ? -11.718 -3.982 6.483 1.00 87.94 90 ALA A C 1
ATOM 701 O O . ALA A 1 90 ? -11.738 -3.368 7.545 1.00 87.94 90 ALA A O 1
ATOM 702 N N . LEU A 1 91 ? -10.698 -3.917 5.633 1.00 88.75 91 LEU A N 1
ATOM 703 C CA . LEU A 1 91 ? -9.502 -3.091 5.785 1.00 88.75 91 LEU A CA 1
ATOM 704 C C . LEU A 1 91 ? -9.402 -2.197 4.558 1.00 88.75 91 LEU A C 1
ATOM 706 O O . LEU A 1 91 ? -9.346 -2.707 3.444 1.00 88.75 91 LEU A O 1
ATOM 710 N N . GLN A 1 92 ? -9.323 -0.894 4.770 1.00 90.75 92 GLN A N 1
ATOM 711 C CA . GLN A 1 92 ? -8.991 0.062 3.727 1.00 90.75 92 GLN A CA 1
ATOM 712 C C . GLN A 1 92 ? -7.658 0.713 4.072 1.00 90.75 92 GLN A C 1
ATOM 714 O O . GLN A 1 92 ? -7.451 1.157 5.201 1.00 90.75 92 GLN A O 1
ATOM 719 N N . ILE A 1 93 ? -6.757 0.755 3.098 1.00 92.00 93 ILE A N 1
ATOM 720 C CA . ILE A 1 93 ? -5.470 1.438 3.182 1.00 92.00 93 ILE A CA 1
ATOM 721 C C . ILE A 1 93 ? -5.492 2.550 2.146 1.00 92.00 93 ILE A C 1
ATOM 723 O O . ILE A 1 93 ? -5.727 2.280 0.972 1.00 92.00 93 ILE A O 1
ATOM 727 N N . ASN A 1 94 ? -5.219 3.775 2.574 1.00 93.19 94 ASN A N 1
ATOM 728 C CA . ASN A 1 94 ? -4.950 4.889 1.682 1.00 93.19 94 ASN A CA 1
ATOM 729 C C . ASN A 1 94 ? -3.451 5.179 1.738 1.00 93.19 94 ASN A C 1
ATOM 731 O O . ASN A 1 94 ? -2.932 5.601 2.771 1.00 93.19 94 ASN A O 1
ATOM 735 N N . LEU A 1 95 ? -2.751 4.902 0.642 1.00 93.12 95 LEU A N 1
ATOM 736 C CA . LEU A 1 95 ? -1.326 5.177 0.511 1.00 93.12 95 LEU A CA 1
ATOM 737 C C . LEU A 1 95 ? -1.049 6.672 0.337 1.00 93.12 95 LEU A C 1
ATOM 739 O O . LEU A 1 95 ? 0.072 7.080 0.584 1.00 93.12 95 LEU A O 1
ATOM 743 N N . SER A 1 96 ? -2.055 7.476 -0.003 1.00 92.75 96 SER A N 1
ATOM 744 C CA . SER A 1 96 ? -1.972 8.922 -0.202 1.00 92.75 96 SER A CA 1
ATOM 745 C C . SER A 1 96 ? -2.892 9.676 0.750 1.00 92.75 96 SER A C 1
ATOM 747 O O . SER A 1 96 ? -3.825 10.369 0.341 1.00 92.75 96 SER A O 1
ATOM 749 N N . GLY A 1 97 ? -2.655 9.487 2.050 1.00 90.31 97 GLY A N 1
ATOM 750 C CA . GLY A 1 97 ? -3.571 9.893 3.111 1.00 90.31 97 GLY A CA 1
ATOM 751 C C . GLY A 1 97 ? -4.017 11.352 3.052 1.00 90.31 97 GLY A C 1
ATOM 752 O O . GLY A 1 97 ? -5.217 11.614 3.039 1.00 90.31 97 GLY A O 1
ATOM 753 N N . ASP A 1 98 ? -3.064 12.280 2.982 1.00 88.94 98 ASP A N 1
ATOM 754 C CA . ASP A 1 98 ? -3.276 13.733 3.036 1.00 88.94 98 ASP A CA 1
ATOM 755 C C . ASP A 1 98 ? -3.582 14.387 1.677 1.00 88.94 98 ASP A C 1
ATOM 757 O O . ASP A 1 98 ? -3.712 15.609 1.597 1.00 88.94 98 ASP A O 1
ATOM 761 N N . MET A 1 99 ? -3.740 13.588 0.621 1.00 90.06 99 MET A N 1
ATOM 762 C CA . MET A 1 99 ? -4.147 14.067 -0.697 1.00 90.06 99 MET A CA 1
ATOM 763 C C . MET A 1 99 ? -5.676 14.152 -0.787 1.00 90.06 99 MET A C 1
ATOM 765 O O . MET A 1 99 ? -6.381 13.289 -0.263 1.00 90.06 99 MET A O 1
ATOM 769 N N . CYS A 1 100 ? -6.197 15.180 -1.470 1.00 87.88 100 CYS A N 1
ATOM 770 C CA . CYS A 1 100 ? -7.646 15.394 -1.622 1.00 87.88 100 CYS A CA 1
ATOM 771 C C . CYS A 1 100 ? -8.182 15.177 -3.049 1.00 87.88 100 CYS A C 1
ATOM 773 O O . CYS A 1 100 ? -9.397 15.143 -3.257 1.00 87.88 100 CYS A O 1
ATOM 775 N N . ASP A 1 101 ? -7.300 15.047 -4.032 1.00 89.25 101 ASP A N 1
ATOM 776 C CA . ASP A 1 101 ? -7.613 14.998 -5.463 1.00 89.25 101 ASP A CA 1
ATOM 777 C C . ASP A 1 101 ? -6.962 13.814 -6.190 1.00 89.25 101 ASP A C 1
ATOM 779 O O . ASP A 1 101 ? -7.286 13.564 -7.353 1.00 89.25 101 ASP A O 1
ATOM 783 N N . ALA A 1 102 ? -6.092 13.075 -5.499 1.00 89.75 102 ALA A N 1
ATOM 784 C CA . ALA A 1 102 ? -5.397 11.895 -5.987 1.00 89.75 102 ALA A CA 1
ATOM 785 C C . ALA A 1 102 ? -5.281 10.860 -4.860 1.00 89.75 102 ALA A C 1
ATOM 787 O O . ALA A 1 102 ? -4.562 11.059 -3.883 1.00 89.75 102 ALA A O 1
ATOM 788 N N . TYR A 1 103 ? -6.005 9.758 -5.006 1.00 91.44 103 TYR A N 1
ATOM 789 C CA . TYR A 1 103 ? -6.108 8.689 -4.026 1.00 91.44 103 TYR A CA 1
ATOM 790 C C . TYR A 1 103 ? -5.496 7.408 -4.560 1.00 91.44 103 TYR A C 1
ATOM 792 O O . TYR A 1 103 ? -5.778 7.010 -5.687 1.00 91.44 103 TYR A O 1
ATOM 800 N N . ASP A 1 104 ? -4.718 6.737 -3.720 1.00 92.94 104 ASP A N 1
ATOM 801 C CA . ASP A 1 104 ? -4.153 5.419 -3.975 1.00 92.94 104 ASP A CA 1
ATOM 802 C C . ASP A 1 104 ? -4.620 4.453 -2.885 1.00 92.94 104 ASP A C 1
ATOM 804 O O . ASP A 1 104 ? -4.095 4.422 -1.769 1.00 92.94 104 ASP A O 1
ATOM 808 N N . ILE A 1 105 ? -5.677 3.708 -3.195 1.00 91.81 105 ILE A N 1
ATOM 809 C CA . ILE A 1 105 ? -6.442 2.932 -2.227 1.00 91.81 105 ILE A CA 1
ATOM 810 C C . ILE A 1 105 ? -6.258 1.436 -2.448 1.00 91.81 105 ILE A C 1
ATOM 812 O O . ILE A 1 105 ? -6.329 0.927 -3.567 1.00 91.81 105 ILE A O 1
ATOM 816 N N . ILE A 1 106 ? -6.111 0.708 -1.345 1.00 92.19 106 ILE A N 1
ATOM 817 C CA . ILE A 1 106 ? -6.173 -0.749 -1.294 1.00 92.19 106 ILE A CA 1
ATOM 818 C C . ILE A 1 106 ? -7.325 -1.136 -0.367 1.00 92.19 106 ILE A C 1
ATOM 820 O O . ILE A 1 106 ? -7.256 -0.924 0.842 1.00 92.19 106 ILE A O 1
ATOM 824 N N . ASP A 1 107 ? -8.367 -1.742 -0.933 1.00 88.38 107 ASP A N 1
ATOM 825 C CA . ASP A 1 107 ? -9.591 -2.094 -0.205 1.00 88.38 107 ASP A CA 1
ATOM 826 C C . ASP A 1 107 ? -9.754 -3.590 -0.058 1.00 88.38 107 ASP A C 1
ATOM 828 O O . ASP A 1 107 ? -9.740 -4.315 -1.054 1.00 88.38 107 ASP A O 1
ATOM 832 N N . GLY A 1 108 ? -9.982 -4.061 1.167 1.00 85.50 108 GLY A N 1
ATOM 833 C CA . GLY A 1 108 ? -9.909 -5.473 1.460 1.00 85.50 108 GLY A CA 1
ATOM 834 C C . GLY A 1 108 ? -10.695 -6.076 2.574 1.00 85.50 108 GLY A C 1
ATOM 835 O O . GLY A 1 108 ? -11.379 -5.408 3.325 1.00 85.50 108 GLY A O 1
ATOM 836 N N . VAL A 1 109 ? -10.589 -7.404 2.635 1.00 87.06 109 VAL A N 1
ATOM 837 C CA . VAL A 1 109 ? -11.078 -8.201 3.753 1.00 87.06 109 VAL A CA 1
ATOM 838 C C . VAL A 1 109 ? -9.907 -9.006 4.286 1.00 87.06 109 VAL A C 1
ATOM 840 O O . VAL A 1 109 ? -9.262 -9.736 3.530 1.00 87.06 109 VAL A O 1
ATOM 843 N N . LEU A 1 110 ? -9.657 -8.853 5.579 1.00 84.31 110 LEU A N 1
ATOM 844 C CA . LEU A 1 110 ? -8.710 -9.633 6.353 1.00 84.31 110 LEU A CA 1
ATOM 845 C C . LEU A 1 110 ? -9.233 -11.065 6.513 1.00 84.31 110 LEU A C 1
ATOM 847 O O . LEU A 1 110 ? -10.353 -11.296 6.982 1.00 84.31 110 LEU A O 1
ATOM 851 N N . THR A 1 111 ? -8.408 -12.036 6.130 1.00 85.38 111 THR A N 1
ATOM 852 C CA . THR A 1 111 ? -8.668 -13.470 6.295 1.00 85.38 111 THR A CA 1
ATOM 853 C C . THR A 1 111 ? -7.537 -14.085 7.107 1.00 85.38 111 THR A C 1
ATOM 855 O O . THR A 1 111 ? -6.508 -14.478 6.560 1.00 85.38 111 THR A O 1
ATOM 858 N N . GLY A 1 112 ? -7.713 -14.133 8.430 1.00 83.12 112 GLY A N 1
ATOM 859 C CA . GLY A 1 112 ? -6.641 -14.518 9.348 1.00 83.12 112 GLY A CA 1
ATOM 860 C C . GLY A 1 112 ? -5.524 -13.477 9.330 1.00 83.12 112 GLY A C 1
ATOM 861 O O . GLY A 1 112 ? -5.773 -12.304 9.595 1.00 83.12 112 GLY A O 1
ATOM 862 N N . THR A 1 113 ? -4.308 -13.901 8.991 1.00 81.25 113 THR A N 1
ATOM 863 C CA . THR A 1 113 ? -3.139 -13.020 8.877 1.00 81.25 113 THR A CA 1
ATOM 864 C C . THR A 1 113 ? -2.914 -12.478 7.469 1.00 81.25 113 THR A C 1
ATOM 866 O O . THR A 1 113 ? -1.981 -11.707 7.284 1.00 81.25 113 THR A O 1
ATOM 869 N N . GLU A 1 114 ? -3.730 -12.851 6.480 1.00 84.38 114 GLU A N 1
ATOM 870 C CA . GLU A 1 114 ? -3.520 -12.497 5.073 1.00 84.38 114 GLU A CA 1
ATOM 871 C C . GLU A 1 114 ? -4.597 -11.549 4.530 1.00 84.38 114 GLU A C 1
ATOM 873 O O . GLU A 1 114 ? -5.754 -11.562 4.963 1.00 84.38 114 GLU A O 1
ATOM 878 N N . PHE A 1 115 ? -4.226 -10.765 3.515 1.00 85.62 115 PHE A N 1
ATOM 879 C CA . PHE A 1 115 ? -5.154 -10.010 2.677 1.00 85.62 115 PHE A CA 1
ATOM 880 C C . PHE A 1 115 ? -4.733 -10.064 1.199 1.00 85.62 115 PHE A C 1
ATOM 882 O O . PHE A 1 115 ? -3.546 -10.054 0.868 1.00 85.62 115 PHE A O 1
ATOM 889 N N . ARG A 1 116 ? -5.705 -10.112 0.277 1.00 83.44 116 ARG A N 1
ATOM 890 C CA . ARG A 1 116 ? -5.457 -10.054 -1.178 1.00 83.44 116 ARG A CA 1
ATOM 891 C C . ARG A 1 116 ? -6.524 -9.259 -1.896 1.00 83.44 116 ARG A C 1
ATOM 893 O O . ARG A 1 116 ? -7.678 -9.682 -1.867 1.00 83.44 116 ARG A O 1
ATOM 900 N N . ARG A 1 117 ? -6.159 -8.179 -2.579 1.00 86.56 117 ARG A N 1
ATOM 901 C CA . ARG A 1 117 ? -7.126 -7.224 -3.131 1.00 86.56 117 ARG A CA 1
ATOM 902 C C . ARG A 1 117 ? -6.615 -6.399 -4.286 1.00 86.56 117 ARG A C 1
ATOM 904 O O . ARG A 1 117 ? -5.471 -6.555 -4.675 1.00 86.56 117 ARG A O 1
ATOM 911 N N . GLU A 1 118 ? -7.481 -5.566 -4.838 1.00 89.12 118 GLU A N 1
ATOM 912 C CA . GLU A 1 118 ? -7.140 -4.603 -5.875 1.00 89.12 118 GLU A CA 1
ATOM 913 C C . GLU A 1 118 ? -6.608 -3.307 -5.257 1.00 89.12 118 GLU A C 1
ATOM 915 O O . GLU A 1 118 ? -7.105 -2.849 -4.227 1.00 89.12 118 GLU A O 1
ATOM 920 N N . ARG A 1 119 ? -5.584 -2.742 -5.898 1.00 91.44 119 ARG A N 1
ATOM 921 C CA . ARG A 1 119 ? -5.131 -1.364 -5.712 1.00 91.44 119 ARG A CA 1
ATOM 922 C C . ARG A 1 119 ? -5.792 -0.512 -6.779 1.00 91.44 119 ARG A C 1
ATOM 924 O O . ARG A 1 119 ? -5.763 -0.868 -7.961 1.00 91.44 119 ARG A O 1
ATOM 931 N N . ARG A 1 120 ? -6.374 0.599 -6.358 1.00 92.12 120 ARG A N 1
ATOM 932 C CA . ARG A 1 120 ? -7.080 1.545 -7.212 1.00 92.12 120 ARG A CA 1
ATOM 933 C C . ARG A 1 120 ? -6.466 2.915 -7.051 1.00 92.12 120 ARG A C 1
ATOM 935 O O . ARG A 1 120 ? -6.281 3.361 -5.925 1.00 92.12 120 ARG A O 1
ATOM 942 N N . ILE A 1 121 ? -6.207 3.573 -8.172 1.00 91.62 121 ILE A N 1
ATOM 943 C CA . ILE A 1 121 ? -5.840 4.984 -8.184 1.00 91.62 121 ILE A CA 1
ATOM 944 C C . ILE A 1 121 ? -7.018 5.756 -8.760 1.00 91.62 121 ILE A C 1
ATOM 946 O O . ILE A 1 121 ? -7.555 5.372 -9.798 1.00 91.62 121 ILE A O 1
ATOM 950 N N . PHE A 1 122 ? -7.460 6.808 -8.080 1.00 91.69 122 PHE A N 1
ATOM 951 C CA . PHE A 1 122 ? -8.554 7.647 -8.561 1.00 91.69 122 PHE A CA 1
ATOM 952 C C . PHE A 1 122 ? -8.428 9.090 -8.085 1.00 91.69 122 PHE A C 1
ATOM 954 O O . PHE A 1 122 ? -7.773 9.377 -7.090 1.00 91.69 122 PHE A O 1
ATOM 961 N N . GLY A 1 123 ? -9.083 10.003 -8.789 1.00 89.38 123 GLY A N 1
ATOM 962 C CA . GLY A 1 123 ? -9.038 11.429 -8.500 1.00 89.38 123 GLY A CA 1
ATOM 963 C C . GLY A 1 123 ? -10.098 12.211 -9.264 1.00 89.38 123 GLY A C 1
ATOM 964 O O . GLY A 1 123 ? -11.085 11.646 -9.739 1.00 89.38 123 GLY A O 1
ATOM 965 N N . LEU A 1 124 ? -9.872 13.515 -9.430 1.00 85.12 124 LEU A N 1
ATOM 966 C CA . LEU A 1 124 ? -10.804 14.418 -10.127 1.00 85.12 124 LEU A CA 1
ATOM 967 C C . LEU A 1 124 ? -11.096 14.010 -11.586 1.00 85.12 124 LEU A C 1
ATOM 969 O O . LEU A 1 124 ? -12.158 14.334 -12.109 1.00 85.12 124 LEU A O 1
ATOM 973 N N . GLY A 1 125 ? -10.171 13.300 -12.239 1.00 84.94 125 GLY A N 1
ATOM 974 C CA . GLY A 1 125 ? -10.278 12.873 -13.641 1.00 84.94 125 GLY A CA 1
ATOM 975 C C . GLY A 1 125 ? -10.837 11.463 -13.865 1.00 84.94 125 GLY A C 1
ATOM 976 O O . GLY A 1 125 ? -10.874 11.012 -15.007 1.00 84.94 125 GLY A O 1
ATOM 977 N N . GLY A 1 126 ? -11.246 10.757 -12.807 1.00 87.19 126 GLY A N 1
ATOM 978 C CA . GLY A 1 126 ? -11.640 9.346 -12.865 1.00 87.19 126 GLY A CA 1
ATOM 979 C C . GLY A 1 126 ? -10.653 8.437 -12.136 1.00 87.19 126 GLY A C 1
ATOM 980 O O . GLY A 1 126 ? -9.843 8.902 -11.335 1.00 87.19 126 GLY A O 1
ATOM 981 N N . GLY A 1 127 ? -10.740 7.129 -12.373 1.00 90.56 127 GLY A N 1
ATOM 982 C CA . GLY A 1 127 ? 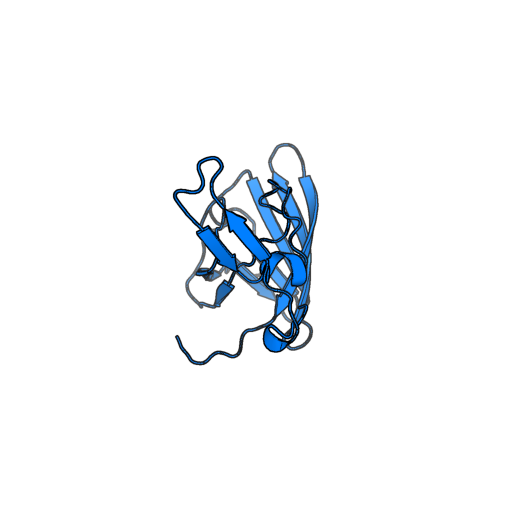-9.891 6.159 -11.692 1.00 90.56 127 GLY A CA 1
ATOM 983 C C . GLY A 1 127 ? -9.774 4.829 -12.413 1.00 90.56 127 GLY A C 1
ATOM 984 O O . GLY A 1 127 ? -10.572 4.506 -13.293 1.00 90.56 127 GLY A O 1
ATOM 985 N N . GLU A 1 128 ? -8.775 4.057 -12.008 1.00 92.00 128 GLU A N 1
ATO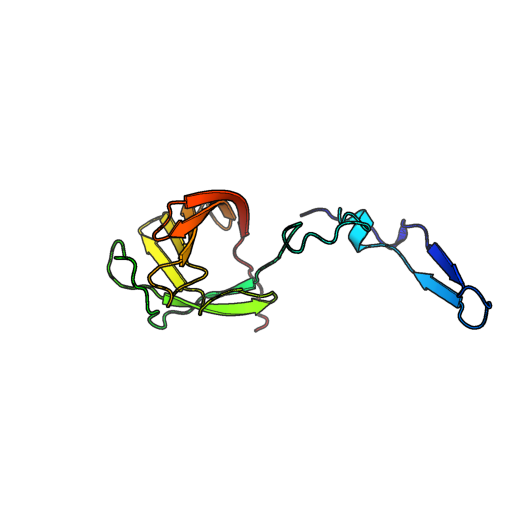M 986 C CA . GLU A 1 128 ? -8.445 2.767 -12.592 1.00 92.00 128 GLU A CA 1
ATOM 987 C C . GLU A 1 128 ? -7.990 1.754 -11.536 1.00 92.00 128 GLU A C 1
ATOM 989 O O . GLU A 1 128 ? -7.521 2.095 -10.445 1.00 92.00 128 GLU A O 1
ATOM 994 N N . VAL A 1 129 ? -8.131 0.473 -11.876 1.00 90.88 129 VAL A N 1
ATOM 995 C CA . VAL A 1 129 ? -7.539 -0.629 -11.116 1.00 90.88 129 VAL A CA 1
ATOM 996 C C . VAL A 1 129 ? -6.119 -0.834 -11.628 1.00 90.88 129 VAL A C 1
ATOM 998 O O . VAL A 1 129 ? -5.922 -1.266 -12.759 1.00 90.88 129 VAL A O 1
ATOM 1001 N N . VAL A 1 130 ? -5.134 -0.562 -10.776 1.00 86.12 130 VAL A N 1
ATOM 1002 C CA . VAL A 1 130 ? -3.708 -0.619 -11.140 1.00 86.12 130 VAL A CA 1
ATOM 1003 C C . VAL A 1 130 ? -3.154 -2.036 -11.016 1.00 86.12 130 VAL A C 1
ATOM 1005 O O . VAL A 1 130 ? -2.208 -2.418 -11.700 1.00 86.12 130 VAL A O 1
ATOM 1008 N N . GLY A 1 131 ? -3.738 -2.858 -10.144 1.00 85.88 131 GLY A N 1
ATOM 1009 C CA . GLY A 1 131 ? -3.344 -4.256 -10.026 1.00 85.88 131 GLY A CA 1
ATOM 1010 C C . GLY A 1 131 ? -3.785 -4.902 -8.727 1.00 85.88 131 GLY A C 1
ATOM 1011 O O . GLY A 1 131 ? -4.575 -4.350 -7.967 1.00 85.88 131 GLY A O 1
ATOM 1012 N N . THR A 1 132 ? -3.258 -6.097 -8.456 1.00 86.69 132 THR A N 1
ATOM 1013 C CA . THR A 1 132 ? -3.579 -6.838 -7.232 1.00 86.69 132 THR A CA 1
ATOM 1014 C C . THR A 1 132 ? -2.462 -6.755 -6.202 1.00 86.69 132 THR A C 1
ATOM 1016 O O . THR A 1 132 ? -1.323 -7.120 -6.491 1.00 86.69 132 THR A O 1
ATOM 1019 N N . VAL A 1 133 ? -2.814 -6.400 -4.975 1.00 87.81 133 VAL A N 1
ATOM 1020 C CA . VAL A 1 133 ? -1.970 -6.422 -3.785 1.00 87.81 133 VAL A CA 1
ATOM 1021 C C . VAL A 1 133 ? -2.217 -7.702 -3.002 1.00 87.81 133 VAL A C 1
ATOM 1023 O O . VAL A 1 133 ? -3.333 -8.223 -2.922 1.00 87.81 133 VAL A O 1
ATOM 1026 N N . ARG A 1 134 ? -1.150 -8.221 -2.407 1.00 87.94 134 ARG A N 1
ATOM 1027 C CA . ARG A 1 134 ? -1.209 -9.241 -1.364 1.00 87.94 134 ARG A CA 1
ATOM 1028 C C . ARG A 1 134 ? -0.395 -8.742 -0.190 1.00 87.94 134 ARG A C 1
ATOM 1030 O O . ARG A 1 134 ? 0.681 -8.193 -0.408 1.00 87.94 134 ARG A O 1
ATOM 1037 N N . GLY A 1 135 ? -0.858 -9.001 1.017 1.00 86.44 135 GLY A N 1
ATOM 1038 C CA . GLY A 1 135 ? -0.044 -8.782 2.195 1.00 86.44 135 GLY A CA 1
ATOM 1039 C C . GLY A 1 135 ? -0.413 -9.718 3.324 1.00 86.44 135 GLY A C 1
ATOM 1040 O O . GLY A 1 135 ? -1.388 -10.470 3.260 1.00 86.44 135 GLY A O 1
ATOM 1041 N N . SER A 1 136 ? 0.433 -9.685 4.338 1.00 86.25 136 SER A N 1
ATOM 1042 C CA . SER A 1 136 ? 0.338 -10.525 5.516 1.00 86.25 136 SER A CA 1
ATOM 1043 C C . SER A 1 136 ? 0.801 -9.743 6.735 1.00 86.25 136 SER A C 1
ATOM 1045 O O . SER A 1 136 ? 1.726 -8.939 6.627 1.00 86.25 136 SER A O 1
ATOM 1047 N N . LEU A 1 137 ? 0.195 -10.000 7.890 1.00 81.94 137 LEU A N 1
ATOM 1048 C CA . LEU A 1 137 ? 0.713 -9.542 9.176 1.00 81.94 137 LEU A CA 1
ATOM 1049 C C . LEU A 1 137 ? 2.089 -10.179 9.417 1.00 81.94 137 LEU A C 1
ATOM 1051 O O . LEU A 1 137 ? 2.211 -11.405 9.446 1.00 81.94 137 LEU A O 1
ATOM 1055 N N . CYS A 1 138 ? 3.119 -9.349 9.575 1.00 73.69 138 CYS A N 1
ATOM 1056 C CA . CYS A 1 138 ? 4.444 -9.796 9.994 1.00 73.69 138 CYS A CA 1
ATOM 1057 C C . CYS A 1 138 ? 4.463 -9.937 11.519 1.00 73.69 138 CYS A C 1
ATOM 1059 O O . CYS A 1 138 ? 4.163 -8.986 12.233 1.00 73.69 138 CYS A O 1
ATOM 1061 N N . SER A 1 139 ? 4.823 -11.119 12.014 1.00 60.22 139 SER A N 1
ATOM 1062 C CA . SER A 1 139 ? 4.907 -11.432 13.445 1.00 60.22 139 SER A CA 1
ATOM 1063 C C . SER A 1 139 ? 6.292 -11.151 14.039 1.00 60.22 139 SER A C 1
ATOM 1065 O O . SER A 1 139 ? 6.706 -11.851 14.958 1.00 60.22 139 SER A O 1
ATOM 1067 N N . ASP A 1 140 ? 7.059 -10.219 13.471 1.00 52.56 140 ASP A N 1
ATOM 1068 C CA . ASP A 1 140 ? 8.422 -9.979 13.944 1.00 52.56 140 ASP A CA 1
ATOM 1069 C C . ASP A 1 140 ? 8.396 -9.025 15.149 1.00 52.56 140 ASP A C 1
ATOM 1071 O O . ASP A 1 140 ? 8.213 -7.820 14.998 1.00 52.56 140 ASP A O 1
ATOM 1075 N N . GLU A 1 141 ? 8.576 -9.577 16.353 1.00 44.50 141 GLU A N 1
ATOM 1076 C CA . GLU A 1 141 ? 8.753 -8.858 17.631 1.00 44.50 141 GLU A CA 1
ATOM 1077 C C . GLU A 1 141 ? 10.107 -8.112 17.724 1.00 44.50 141 GLU A C 1
ATOM 1079 O O . GLU A 1 141 ? 10.553 -7.747 18.809 1.00 44.50 141 GLU A O 1
ATOM 1084 N N . ARG A 1 142 ? 10.806 -7.900 16.601 1.00 41.50 142 ARG A N 1
ATOM 1085 C CA . ARG A 1 142 ? 12.135 -7.268 16.547 1.00 41.50 142 ARG A CA 1
ATOM 1086 C C . ARG A 1 142 ? 12.119 -5.836 16.019 1.00 41.50 142 ARG A C 1
ATOM 1088 O O . ARG A 1 142 ? 13.016 -5.454 15.264 1.00 41.50 142 ARG A O 1
ATOM 1095 N N . ILE A 1 143 ? 11.143 -5.031 16.435 1.00 43.09 143 ILE A N 1
ATOM 1096 C CA . ILE A 1 143 ? 11.285 -3.570 16.372 1.00 43.09 143 ILE A CA 1
ATOM 1097 C C . ILE A 1 143 ? 10.793 -2.896 17.642 1.00 43.09 143 ILE A C 1
ATOM 1099 O O . ILE A 1 143 ? 9.678 -3.240 18.082 1.00 43.09 143 ILE A O 1
#

Secondary structure (DSSP, 8-state):
-----GGGSPPEEEE-TTSS-EEEE--HHHHTT--TT---TTS----EEEEEEEEP--SSPPSSS--EEEEEEES--SSS--EEEEETTEEEEESSTT-SSEEEEEEEE-BTTEEEEEEEEEETTEEEEEEEEEEE-------